Protein AF-A0A7W5KYQ8-F1 (afdb_monomer)

Nearest PDB structures (foldseek):
  6w90-assembly1_A  TM=4.109E-01  e=1.856E+00  synthetic construct
  4exr-assembly1_A-2  TM=2.528E-01  e=2.443E-01  Clostridioides difficile 630
  2v42-assembly1_B  TM=2.457E-01  e=4.464E-01  Escherichia coli BL21(DE3)
  5tph-assembly1_A  TM=3.676E-01  e=5.864E+00  synthetic construct
  2p4b-assembly2_C-2  TM=2.096E-01  e=1.856E+00  Escherichia coli K-12

Foldseek 3Di:
DAFDWCLVVLVVVLVVVVCCVVPVVQFAWKWKWKWKAAAQKTWIWIWIDYPRDIDIFIWIQHPVGIGGDDNVVSNVVVSVQSPAPIKWWFLVPPDDDDDNVWMKMFIWMWTGGVPRPDIKTWTTIITGANDRVRSVVVCVPDPCNVRTHPDPPHDDPHGGRID

Mean predicted aligned error: 3.87 Å

Radius of gyration: 15.88 Å; Cα contacts (8 Å, |Δi|>4): 329; chains: 1; bounding box: 37×38×43 Å

Structure (mmCIF, N/CA/C/O backbone):
data_AF-A0A7W5KYQ8-F1
#
_entry.id   AF-A0A7W5KYQ8-F1
#
loop_
_atom_site.group_PDB
_atom_site.id
_atom_site.type_symbol
_atom_site.label_atom_id
_atom_site.label_alt_id
_atom_site.label_comp_id
_atom_site.label_asym_id
_atom_site.label_entity_id
_atom_site.label_seq_id
_atom_site.pdbx_PDB_ins_code
_atom_site.Cartn_x
_atom_site.Cartn_y
_atom_site.Cartn_z
_atom_site.occupancy
_atom_site.B_iso_or_equiv
_atom_site.auth_seq_id
_atom_site.auth_comp_id
_atom_site.auth_asym_id
_atom_site.auth_atom_id
_atom_site.pdbx_PDB_model_num
ATOM 1 N N . MET A 1 1 ? 11.463 -16.890 -15.483 1.00 73.62 1 MET A N 1
ATOM 2 C CA . MET A 1 1 ? 10.989 -16.407 -14.170 1.00 73.62 1 MET A CA 1
ATOM 3 C C . MET A 1 1 ? 9.923 -15.366 -14.447 1.00 73.62 1 MET A C 1
ATOM 5 O O . MET A 1 1 ? 10.178 -14.508 -15.280 1.00 73.62 1 MET A O 1
ATOM 9 N N . THR A 1 2 ? 8.750 -15.479 -13.828 1.00 85.69 2 THR A N 1
ATOM 10 C CA . THR A 1 2 ? 7.596 -14.605 -14.098 1.00 85.69 2 THR A CA 1
ATOM 11 C C . THR A 1 2 ? 7.105 -14.042 -12.772 1.00 85.69 2 THR A C 1
ATOM 13 O O . THR A 1 2 ? 6.944 -14.804 -11.819 1.00 85.69 2 THR A O 1
ATOM 16 N N . ALA A 1 3 ? 6.909 -12.726 -12.691 1.00 89.94 3 ALA A N 1
ATOM 17 C CA . ALA A 1 3 ? 6.378 -12.090 -11.489 1.00 89.94 3 ALA A CA 1
ATOM 18 C C . ALA A 1 3 ? 4.915 -12.494 -11.287 1.00 89.94 3 ALA A C 1
ATOM 20 O O . ALA A 1 3 ? 4.154 -12.599 -12.250 1.00 89.94 3 ALA A O 1
ATOM 21 N N . SER A 1 4 ? 4.517 -12.692 -10.034 1.00 93.00 4 SER A N 1
ATOM 22 C CA . SER A 1 4 ? 3.103 -12.792 -9.685 1.00 93.00 4 SER A CA 1
ATOM 23 C C . SER A 1 4 ? 2.458 -11.409 -9.726 1.00 93.00 4 SER A C 1
ATOM 25 O O . SER A 1 4 ? 2.980 -10.467 -9.130 1.00 93.00 4 SER A O 1
ATOM 27 N N . LEU A 1 5 ? 1.314 -11.305 -10.404 1.00 94.94 5 LEU A N 1
ATOM 28 C CA . LEU A 1 5 ? 0.480 -10.105 -10.388 1.00 94.94 5 LEU A CA 1
ATOM 29 C C . LEU A 1 5 ? -0.396 -10.084 -9.129 1.00 94.94 5 LEU A C 1
ATOM 31 O O . LEU A 1 5 ? -0.789 -11.135 -8.614 1.00 94.94 5 LEU A O 1
ATOM 35 N N . TYR A 1 6 ? -0.679 -8.879 -8.643 1.00 96.12 6 TYR A N 1
ATOM 36 C CA . TYR A 1 6 ? -1.382 -8.601 -7.388 1.00 96.12 6 TYR A CA 1
ATOM 37 C C . TYR A 1 6 ? -2.662 -7.769 -7.575 1.00 96.12 6 TYR A C 1
ATOM 39 O O . TYR A 1 6 ? -3.151 -7.208 -6.599 1.00 96.12 6 TYR A O 1
ATOM 47 N N . ALA A 1 7 ? -3.212 -7.670 -8.792 1.00 94.25 7 ALA A N 1
ATOM 48 C CA . ALA A 1 7 ? -4.392 -6.842 -9.072 1.00 94.25 7 ALA A CA 1
ATOM 49 C C . ALA A 1 7 ? -5.586 -7.138 -8.147 1.00 94.25 7 ALA A C 1
ATOM 51 O O . ALA A 1 7 ? -6.148 -6.219 -7.558 1.00 94.25 7 ALA A O 1
ATOM 52 N N . ASP A 1 8 ? -5.926 -8.415 -7.958 1.00 94.50 8 ASP A N 1
ATOM 53 C CA . ASP A 1 8 ? -6.970 -8.883 -7.037 1.00 94.50 8 ASP A CA 1
ATOM 54 C C . ASP A 1 8 ? -6.692 -8.450 -5.589 1.00 94.50 8 ASP A C 1
ATOM 56 O O . ASP A 1 8 ? -7.530 -7.832 -4.936 1.00 94.50 8 ASP A O 1
ATOM 60 N N . TYR A 1 9 ? -5.475 -8.701 -5.108 1.00 96.44 9 TYR A N 1
ATOM 61 C CA . TYR A 1 9 ? -5.074 -8.378 -3.741 1.00 96.44 9 TYR A CA 1
ATOM 62 C C . TYR A 1 9 ? -5.089 -6.870 -3.476 1.00 96.44 9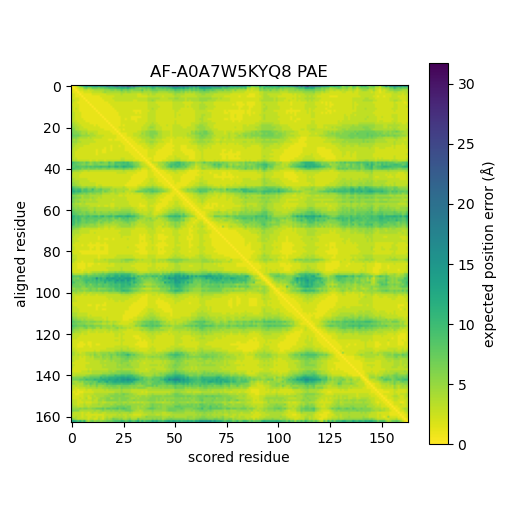 TYR A C 1
ATOM 64 O O . TYR A 1 9 ? -5.518 -6.414 -2.416 1.00 96.44 9 TYR A O 1
ATOM 72 N N . VAL A 1 10 ? -4.584 -6.083 -4.429 1.00 96.50 10 VAL A N 1
ATOM 73 C CA . VAL A 1 10 ? -4.525 -4.625 -4.326 1.00 96.50 10 VAL A CA 1
ATOM 74 C C . VAL A 1 10 ? -5.920 -4.019 -4.423 1.00 96.50 10 VAL A C 1
ATOM 76 O O . VAL A 1 10 ? -6.201 -3.061 -3.702 1.00 96.50 10 VAL A O 1
ATOM 79 N N . GLN A 1 11 ? -6.816 -4.596 -5.225 1.00 96.25 11 GLN A N 1
ATOM 80 C CA . GLN A 1 11 ? -8.218 -4.194 -5.273 1.00 96.25 11 GLN A CA 1
ATOM 81 C C . GLN A 1 11 ? -8.912 -4.404 -3.917 1.00 96.25 11 GLN A C 1
ATOM 83 O O . GLN A 1 11 ? -9.567 -3.483 -3.422 1.00 96.25 11 GLN A O 1
ATOM 88 N N . ASP A 1 12 ? -8.717 -5.559 -3.276 1.00 96.00 12 ASP A N 1
ATOM 89 C CA . ASP A 1 12 ? -9.270 -5.841 -1.943 1.00 96.00 12 ASP A CA 1
ATOM 90 C C . ASP A 1 12 ? -8.661 -4.933 -0.862 1.00 96.00 12 ASP A C 1
ATOM 92 O O . ASP A 1 12 ? -9.370 -4.389 -0.004 1.00 96.00 12 ASP A O 1
ATOM 96 N N . LEU A 1 13 ? -7.343 -4.708 -0.919 1.00 96.81 13 LEU A N 1
ATOM 97 C CA . LEU A 1 13 ? -6.655 -3.762 -0.042 1.00 96.81 13 LEU A CA 1
ATOM 98 C C . LEU A 1 13 ? -7.231 -2.355 -0.211 1.00 96.81 13 LEU A C 1
ATOM 100 O O . LEU A 1 13 ? -7.578 -1.721 0.783 1.00 96.81 13 LEU A O 1
ATOM 104 N N . LYS A 1 14 ? -7.387 -1.877 -1.449 1.00 97.31 14 LYS A N 1
ATOM 105 C CA . LYS A 1 14 ? -7.970 -0.567 -1.745 1.00 97.31 14 LYS A CA 1
ATOM 106 C C . LYS A 1 14 ? -9.381 -0.443 -1.180 1.00 97.31 14 LYS A C 1
ATOM 108 O O . LYS A 1 14 ? -9.648 0.535 -0.489 1.00 97.31 14 LYS A O 1
ATOM 113 N N . ALA A 1 15 ? -10.246 -1.42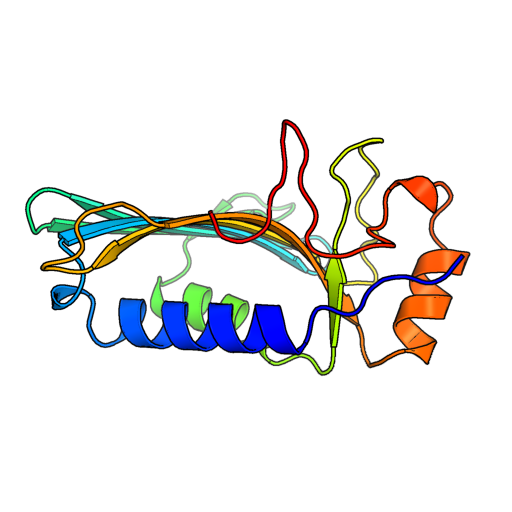9 -1.409 1.00 96.62 15 ALA A N 1
ATOM 114 C CA . ALA A 1 15 ? -11.605 -1.421 -0.872 1.00 96.62 15 ALA A CA 1
ATOM 115 C C . ALA A 1 15 ? -11.613 -1.344 0.666 1.00 96.62 15 ALA A C 1
ATOM 117 O O . ALA A 1 15 ? -12.411 -0.613 1.253 1.00 96.62 15 ALA A O 1
ATOM 118 N N . THR A 1 16 ? -10.683 -2.046 1.321 1.00 95.69 16 THR A N 1
ATOM 119 C CA . THR A 1 16 ? -10.519 -1.996 2.781 1.00 95.69 16 THR A CA 1
ATOM 120 C C . THR A 1 16 ? -10.044 -0.618 3.253 1.00 95.69 16 THR A C 1
ATOM 122 O O . THR A 1 16 ? -10.538 -0.105 4.257 1.00 95.69 16 THR A O 1
ATOM 125 N N . LEU A 1 17 ? -9.108 0.011 2.535 1.00 96.44 17 LEU A N 1
ATOM 126 C CA . LEU A 1 17 ? -8.635 1.359 2.859 1.00 96.44 17 LEU A CA 1
ATOM 127 C C . LEU A 1 17 ? -9.711 2.430 2.616 1.00 96.44 17 LEU A C 1
ATOM 129 O O . LEU A 1 17 ? -9.830 3.342 3.434 1.00 96.44 17 LEU A O 1
ATOM 133 N N . ASP A 1 18 ? -10.517 2.294 1.558 1.00 96.44 18 ASP A N 1
ATOM 134 C CA . ASP A 1 18 ? -11.660 3.174 1.283 1.00 96.44 18 ASP A CA 1
ATOM 135 C C . ASP A 1 18 ? -12.696 3.076 2.419 1.00 96.44 18 ASP A C 1
ATOM 137 O O . ASP A 1 18 ? -13.104 4.100 2.968 1.00 96.44 18 ASP A O 1
ATOM 141 N N . ASP A 1 19 ? -13.060 1.863 2.860 1.00 95.31 19 ASP A N 1
ATOM 142 C CA . ASP A 1 19 ? -13.979 1.674 3.995 1.00 95.31 19 ASP A CA 1
ATOM 143 C C . ASP A 1 19 ? -13.388 2.203 5.313 1.00 95.31 19 ASP A C 1
ATOM 145 O O . ASP A 1 19 ? -14.104 2.829 6.094 1.00 95.31 19 ASP A O 1
ATOM 149 N N . LEU A 1 20 ? -12.084 2.034 5.557 1.00 94.12 20 LEU A N 1
ATOM 150 C CA . LEU A 1 20 ? -11.412 2.606 6.729 1.00 94.12 20 LEU A CA 1
ATOM 151 C C . LEU A 1 20 ? -11.460 4.137 6.726 1.00 94.12 20 LEU A C 1
ATOM 153 O O . LEU A 1 20 ? -11.705 4.740 7.776 1.00 94.12 20 LEU A O 1
ATOM 157 N N . PHE A 1 21 ? -11.232 4.763 5.570 1.00 91.81 21 PHE A N 1
ATOM 158 C CA . PHE A 1 21 ? -11.237 6.216 5.424 1.00 91.81 21 PHE A CA 1
ATOM 159 C C . PHE A 1 21 ? -12.649 6.800 5.568 1.00 91.81 21 PHE A C 1
ATOM 161 O O . PHE A 1 21 ? -12.841 7.774 6.295 1.00 91.81 21 PHE A O 1
ATOM 168 N N . GLU A 1 22 ? -13.651 6.188 4.934 1.00 93.06 22 GLU A N 1
ATOM 169 C CA . GLU A 1 22 ? -15.042 6.652 4.988 1.00 93.06 22 GLU A CA 1
ATOM 170 C C . GLU A 1 22 ? -15.739 6.317 6.314 1.00 93.06 22 GLU A C 1
ATOM 172 O O . GLU A 1 22 ? -16.569 7.087 6.799 1.00 93.06 22 GLU A O 1
ATOM 177 N N . ARG A 1 23 ? -15.446 5.146 6.890 1.00 93.75 23 ARG A N 1
ATOM 178 C CA . ARG A 1 23 ? -16.219 4.517 7.977 1.00 93.75 23 ARG A CA 1
ATOM 179 C C . ARG A 1 23 ? -15.302 3.955 9.053 1.00 93.75 23 ARG A C 1
ATOM 181 O O . ARG A 1 23 ? -15.449 2.822 9.519 1.00 93.75 23 ARG A O 1
ATOM 188 N N . SER A 1 24 ? -14.358 4.780 9.498 1.00 92.62 24 SER A N 1
ATOM 189 C CA . SER A 1 24 ? -13.392 4.428 10.549 1.00 92.62 24 SER A CA 1
ATOM 190 C C . SER A 1 24 ? -14.038 3.906 11.844 1.00 92.62 24 SER A C 1
ATOM 192 O O . SER A 1 24 ? -13.398 3.198 12.623 1.00 92.62 24 SER A O 1
ATOM 194 N N . ASP A 1 25 ? -15.310 4.225 12.098 1.00 92.12 25 ASP A N 1
ATOM 195 C CA . ASP A 1 25 ? -16.089 3.746 13.235 1.00 92.12 25 ASP A CA 1
ATOM 196 C C . ASP A 1 25 ? -16.461 2.259 13.147 1.00 92.12 25 ASP A C 1
ATOM 198 O O . ASP A 1 25 ? -16.767 1.669 14.182 1.00 92.12 25 ASP A O 1
ATOM 202 N N . ARG A 1 26 ? -16.377 1.617 11.978 1.00 94.12 26 ARG A N 1
ATOM 203 C CA . ARG A 1 26 ? -16.524 0.156 11.836 1.00 94.12 26 ARG A CA 1
ATOM 204 C C . ARG A 1 26 ? -15.347 -0.615 12.418 1.00 94.12 26 ARG A C 1
ATOM 206 O O . ARG A 1 26 ? -15.470 -1.803 12.713 1.00 94.12 26 ARG A O 1
ATOM 213 N N . TYR A 1 27 ? -14.230 0.064 12.652 1.00 95.69 27 TYR A N 1
ATOM 214 C CA . TYR A 1 27 ? -13.010 -0.530 13.167 1.00 95.69 27 TYR A CA 1
ATOM 215 C C . TYR A 1 27 ? -12.865 -0.263 14.664 1.00 95.69 27 TYR A C 1
ATOM 217 O O . TYR A 1 27 ? -13.024 0.856 15.163 1.00 95.69 27 TYR A O 1
ATOM 225 N N . GLN A 1 28 ? -12.551 -1.322 15.408 1.00 95.31 28 GLN A N 1
ATOM 226 C CA . GLN A 1 28 ? -12.200 -1.222 16.819 1.00 95.31 28 GLN A CA 1
ATOM 227 C C . GLN A 1 28 ? -10.808 -0.599 16.976 1.00 95.31 28 GLN A C 1
ATOM 229 O O . GLN A 1 28 ? -10.627 0.313 17.784 1.00 95.31 28 GLN A O 1
ATOM 234 N N . THR A 1 29 ? -9.844 -1.083 16.192 1.00 96.94 29 THR A N 1
ATOM 235 C CA . THR A 1 29 ? -8.465 -0.584 16.135 1.00 96.94 29 THR A CA 1
ATOM 236 C C . THR A 1 29 ? -7.920 -0.717 14.723 1.00 96.94 29 THR A C 1
ATOM 238 O O . THR A 1 29 ? -8.258 -1.683 14.037 1.00 96.94 29 THR A O 1
ATOM 241 N N . PHE A 1 30 ? -7.029 0.183 14.328 1.00 97.50 30 PHE A N 1
ATOM 242 C CA . PHE A 1 30 ? -6.186 -0.003 13.151 1.00 97.50 30 PHE A CA 1
ATOM 243 C C . PHE A 1 30 ? -4.866 0.753 13.283 1.00 97.50 30 PHE A C 1
ATOM 245 O O . PHE A 1 30 ? -4.785 1.733 14.023 1.00 97.50 30 PHE A O 1
ATOM 252 N N . ASP A 1 31 ? -3.857 0.295 12.556 1.00 97.88 31 ASP A N 1
ATOM 253 C CA . ASP A 1 31 ? -2.568 0.950 12.368 1.00 97.88 31 ASP A CA 1
ATOM 254 C C . ASP A 1 31 ? -2.160 0.753 10.905 1.00 97.88 31 ASP A C 1
ATOM 256 O O . ASP A 1 31 ? -1.862 -0.364 10.477 1.00 97.88 31 ASP A O 1
ATOM 260 N N . LEU A 1 32 ? -2.245 1.826 10.123 1.00 98.19 32 LEU A N 1
ATOM 261 C CA . LEU A 1 32 ? -1.878 1.860 8.715 1.00 98.19 32 LEU A CA 1
ATOM 262 C C . LEU A 1 32 ? -0.674 2.778 8.548 1.00 98.19 32 LEU A C 1
ATOM 264 O O . LEU A 1 32 ? -0.730 3.954 8.907 1.00 98.19 32 LEU A O 1
ATOM 268 N N . HIS A 1 33 ? 0.376 2.251 7.931 1.00 98.31 33 HIS A N 1
ATOM 269 C CA . HIS A 1 33 ? 1.562 2.988 7.520 1.00 98.31 33 HIS A CA 1
ATOM 270 C C . HIS A 1 33 ? 1.818 2.725 6.042 1.00 98.31 33 HIS A C 1
ATOM 272 O O . HIS A 1 33 ? 1.988 1.576 5.628 1.00 98.31 33 HIS A O 1
ATOM 278 N N . VAL A 1 34 ? 1.872 3.795 5.257 1.00 98.06 34 VAL A N 1
ATOM 279 C CA . VAL A 1 34 ? 2.173 3.761 3.829 1.00 98.06 34 VAL A CA 1
ATOM 280 C C . VAL A 1 34 ? 3.352 4.679 3.543 1.00 98.06 34 VAL A C 1
ATOM 282 O O . VAL A 1 34 ? 3.320 5.867 3.867 1.00 98.06 34 VAL A O 1
ATOM 285 N N . GLU A 1 35 ? 4.372 4.131 2.893 1.00 97.25 35 GLU A N 1
ATOM 286 C CA . GLU A 1 35 ? 5.460 4.895 2.287 1.00 97.25 35 GLU A CA 1
ATOM 287 C C . GLU A 1 35 ? 5.387 4.712 0.776 1.00 97.25 35 GLU A C 1
ATOM 289 O O . GLU A 1 35 ? 5.612 3.615 0.274 1.00 97.25 35 GLU A O 1
ATOM 294 N N . LEU A 1 36 ? 5.040 5.779 0.060 1.00 97.12 36 LEU A N 1
ATOM 295 C CA . LEU A 1 36 ? 4.875 5.785 -1.388 1.00 97.12 36 LEU A CA 1
ATOM 296 C C . LEU A 1 36 ? 5.996 6.612 -2.022 1.00 97.12 36 LEU A C 1
ATOM 298 O O . LEU A 1 36 ? 6.024 7.840 -1.902 1.00 97.12 36 LEU A O 1
ATOM 302 N N . ALA A 1 37 ? 6.918 5.932 -2.694 1.00 94.56 37 ALA A N 1
ATOM 303 C CA . ALA A 1 37 ? 7.979 6.536 -3.482 1.00 94.56 37 ALA A CA 1
ATOM 304 C C . ALA A 1 37 ? 7.481 6.805 -4.908 1.00 94.56 37 ALA A C 1
ATOM 306 O O . ALA A 1 37 ? 6.998 5.898 -5.588 1.00 94.56 37 ALA A O 1
ATOM 307 N N . MET A 1 38 ? 7.597 8.056 -5.355 1.00 83.50 38 MET A N 1
ATOM 308 C CA . MET A 1 38 ? 7.300 8.485 -6.724 1.00 83.50 38 MET A CA 1
ATOM 309 C C . MET A 1 38 ? 8.401 9.446 -7.181 1.00 83.50 38 MET A C 1
ATOM 311 O O . MET A 1 38 ? 8.431 10.609 -6.766 1.00 83.50 38 MET A O 1
ATOM 315 N N . GLY A 1 39 ? 9.328 8.956 -8.008 1.00 83.00 39 GLY A N 1
ATOM 316 C CA . GLY A 1 39 ? 10.540 9.694 -8.365 1.00 83.00 39 GLY A CA 1
ATOM 317 C C . GLY A 1 39 ? 11.399 10.003 -7.132 1.00 83.00 39 GLY A C 1
ATOM 318 O O . GLY A 1 39 ? 11.675 9.123 -6.322 1.00 83.00 39 GLY A O 1
ATOM 319 N N . GLU A 1 40 ? 11.800 11.265 -6.964 1.00 81.50 40 GLU A N 1
ATOM 320 C CA . GLU A 1 40 ? 12.646 11.710 -5.841 1.00 81.50 40 GLU A CA 1
ATOM 321 C C . GLU A 1 40 ? 11.870 12.024 -4.548 1.00 81.50 40 GLU A C 1
ATOM 323 O O . GLU A 1 40 ? 12.467 12.385 -3.531 1.00 81.50 40 GLU A O 1
ATOM 328 N N . ALA A 1 41 ? 10.536 11.936 -4.574 1.00 87.06 41 ALA A N 1
ATOM 329 C CA . ALA A 1 41 ? 9.694 12.240 -3.424 1.00 87.06 41 ALA A CA 1
ATOM 330 C C . ALA A 1 41 ? 9.189 10.960 -2.747 1.00 87.06 41 ALA A C 1
ATOM 332 O O . ALA A 1 41 ? 8.688 10.045 -3.403 1.00 87.06 41 ALA A O 1
ATOM 333 N N . LEU A 1 42 ? 9.245 10.944 -1.413 1.00 94.50 42 LEU A N 1
ATOM 334 C CA . LEU A 1 42 ? 8.654 9.896 -0.583 1.00 94.50 42 LEU A CA 1
ATOM 335 C C . LEU A 1 42 ? 7.470 10.472 0.189 1.00 94.50 42 LEU A C 1
ATOM 337 O O . LEU A 1 42 ? 7.650 11.2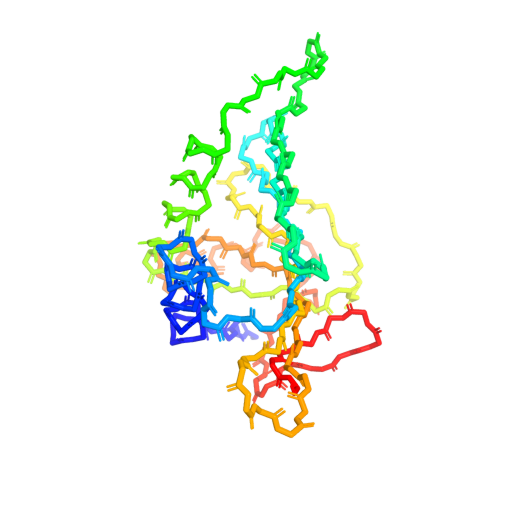64 1.113 1.00 94.50 42 LEU A O 1
ATOM 341 N N . LEU A 1 43 ? 6.257 10.076 -0.174 1.00 96.56 43 LEU A N 1
ATOM 342 C CA . LEU A 1 43 ? 5.065 10.360 0.611 1.00 96.56 43 LEU A CA 1
ATOM 343 C C . LEU A 1 43 ? 4.988 9.376 1.780 1.00 96.56 43 LEU A C 1
ATOM 345 O O . LEU A 1 43 ? 5.044 8.169 1.575 1.00 96.56 43 LEU A O 1
ATOM 349 N N . VAL A 1 44 ? 4.791 9.892 2.987 1.00 97.31 44 VAL A N 1
ATOM 350 C CA . VAL A 1 44 ? 4.475 9.102 4.175 1.00 97.31 44 VAL A CA 1
ATOM 351 C C . VAL A 1 44 ? 3.053 9.433 4.606 1.00 97.31 44 VAL A C 1
ATOM 353 O O . VAL A 1 44 ? 2.712 10.602 4.808 1.00 97.31 44 VAL A O 1
ATOM 356 N N . TYR A 1 45 ? 2.231 8.399 4.745 1.00 97.62 45 TYR A N 1
ATOM 357 C CA . TYR A 1 45 ? 0.870 8.475 5.256 1.00 97.62 45 TYR A CA 1
ATOM 358 C C . TYR A 1 45 ? 0.704 7.453 6.374 1.00 97.62 45 TYR A C 1
ATOM 360 O O . TYR A 1 45 ? 0.862 6.254 6.155 1.00 97.62 45 TYR A O 1
ATOM 368 N N . GLN A 1 46 ? 0.387 7.933 7.570 1.00 97.62 46 GLN A N 1
ATOM 369 C CA . GLN A 1 46 ? 0.145 7.087 8.725 1.00 97.62 46 GLN A CA 1
ATOM 370 C C . GLN A 1 46 ? -1.194 7.456 9.349 1.00 97.62 46 GLN A C 1
ATOM 372 O O . GLN A 1 46 ? -1.449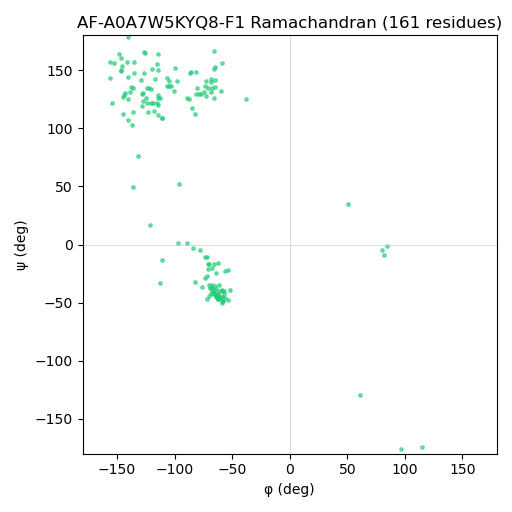 8.627 9.626 1.00 97.62 46 GLN A O 1
ATOM 377 N N . THR A 1 47 ? -2.045 6.468 9.596 1.00 97.50 47 THR A N 1
ATOM 378 C CA . THR A 1 47 ? -3.291 6.658 10.338 1.00 97.50 47 THR A CA 1
ATOM 379 C C . THR A 1 47 ? -3.478 5.529 11.334 1.00 97.50 47 THR A C 1
ATOM 381 O O . THR A 1 47 ? -3.263 4.355 11.029 1.00 97.50 47 THR A O 1
ATOM 384 N N . LYS A 1 48 ? -3.847 5.888 12.559 1.00 97.38 48 LYS A N 1
ATOM 385 C CA . LYS A 1 48 ? -3.945 4.953 13.671 1.00 97.38 48 LYS A CA 1
ATOM 386 C C . LYS A 1 48 ? -5.181 5.240 14.490 1.00 97.38 48 LYS A C 1
ATOM 388 O O . LYS A 1 48 ? -5.394 6.365 14.934 1.00 97.38 48 LYS A O 1
ATOM 393 N N . ARG A 1 49 ? -5.952 4.195 14.777 1.00 96.44 49 ARG A N 1
ATOM 394 C CA . ARG A 1 49 ? -7.084 4.252 15.695 1.00 96.44 49 ARG A CA 1
ATOM 395 C C . ARG A 1 49 ? -6.845 3.378 16.908 1.00 96.44 49 ARG A C 1
ATOM 397 O O . ARG A 1 49 ? -6.705 2.159 16.799 1.00 96.44 49 ARG A O 1
ATOM 404 N N . GLN A 1 50 ? -6.894 3.999 18.080 1.00 93.44 50 GLN A N 1
ATOM 405 C CA . GLN A 1 50 ? -6.897 3.308 19.364 1.00 93.44 50 GLN A CA 1
ATOM 406 C C . GLN A 1 50 ? -7.849 4.000 20.336 1.00 93.44 50 GLN A C 1
ATOM 408 O O . GLN A 1 50 ? -7.964 5.223 20.342 1.00 93.44 50 GLN A O 1
ATOM 413 N N . ARG A 1 51 ? -8.532 3.219 21.181 1.00 89.50 51 ARG A N 1
ATOM 414 C CA . ARG A 1 51 ? -9.430 3.746 22.231 1.00 89.50 51 ARG A CA 1
ATOM 415 C C . ARG A 1 51 ? -10.455 4.774 21.709 1.00 89.50 51 ARG A C 1
ATOM 417 O O . ARG A 1 51 ? -10.795 5.723 22.402 1.00 89.50 51 ARG A O 1
ATOM 424 N N . GLY A 1 52 ? -10.936 4.586 20.478 1.00 87.69 52 GLY A N 1
ATOM 425 C CA . GLY A 1 52 ? -11.933 5.458 19.844 1.00 87.69 52 GLY A CA 1
ATOM 426 C C . GLY A 1 52 ? -11.396 6.763 19.246 1.00 87.69 52 GLY A C 1
ATOM 427 O O . GLY A 1 52 ? -12.160 7.457 18.585 1.00 87.69 52 GLY A O 1
ATOM 428 N N . GLN A 1 53 ? -10.110 7.077 19.414 1.00 91.94 53 GLN A N 1
ATOM 429 C CA . GLN A 1 53 ? -9.461 8.229 18.787 1.00 91.94 53 GLN A CA 1
ATOM 430 C C . GLN A 1 53 ? -8.711 7.790 17.533 1.00 91.94 53 GLN A C 1
ATOM 432 O O . GLN A 1 53 ? -8.096 6.723 17.534 1.00 91.94 53 GLN A O 1
ATOM 437 N N . THR A 1 54 ? -8.773 8.611 16.485 1.00 94.94 54 THR A N 1
ATOM 438 C CA . THR A 1 54 ? -8.026 8.408 15.238 1.00 94.94 54 THR A CA 1
ATOM 439 C C . THR A 1 54 ? -7.018 9.537 15.093 1.00 94.94 54 THR A C 1
ATOM 441 O O . THR A 1 54 ? -7.408 10.701 15.048 1.00 94.94 54 THR A O 1
ATOM 444 N N . ASP A 1 55 ? -5.742 9.183 15.040 1.00 95.25 55 ASP A N 1
ATOM 445 C CA . ASP A 1 55 ? -4.632 10.089 14.769 1.00 95.25 55 ASP A CA 1
ATOM 446 C C . ASP A 1 55 ? -4.148 9.863 13.335 1.00 95.25 55 ASP A C 1
ATOM 448 O O . ASP A 1 55 ? -4.166 8.733 12.841 1.00 95.25 55 ASP A O 1
ATOM 452 N N . THR A 1 56 ? -3.802 10.927 12.615 1.00 96.25 56 THR A N 1
ATOM 453 C CA . THR A 1 56 ? -3.347 10.816 11.225 1.00 96.25 56 THR A CA 1
ATOM 454 C C . THR A 1 56 ? -2.259 11.829 10.929 1.00 96.25 56 THR A C 1
ATOM 456 O O . THR A 1 56 ? -2.429 13.028 11.146 1.00 96.25 56 THR A O 1
ATOM 459 N N . ILE A 1 57 ? -1.158 11.339 10.369 1.00 95.81 57 ILE A N 1
ATOM 460 C CA . ILE A 1 57 ? 0.022 12.115 10.013 1.00 95.81 57 ILE A CA 1
ATOM 461 C C . ILE A 1 57 ? 0.311 11.896 8.530 1.00 95.81 57 ILE A C 1
ATOM 463 O O . ILE A 1 57 ? 0.291 10.773 8.026 1.00 95.81 57 ILE A O 1
ATOM 467 N N . ALA A 1 58 ? 0.593 12.988 7.825 1.00 97.06 58 ALA A N 1
ATOM 468 C CA . ALA A 1 58 ? 0.935 12.959 6.414 1.00 97.06 58 ALA A CA 1
ATOM 469 C C . ALA A 1 58 ? 2.005 14.005 6.089 1.00 97.06 58 ALA A C 1
ATOM 471 O O . ALA A 1 58 ? 1.887 15.180 6.446 1.00 97.06 58 ALA A O 1
ATOM 472 N N . TYR A 1 59 ? 3.053 13.584 5.390 1.00 96.06 59 TYR A N 1
ATOM 473 C CA . TYR A 1 59 ? 4.106 14.473 4.906 1.00 96.06 59 TYR A CA 1
ATOM 474 C C . TYR A 1 59 ? 4.810 13.862 3.694 1.00 96.06 59 TYR A C 1
ATOM 476 O O . TYR A 1 59 ? 4.799 12.650 3.501 1.00 96.06 59 TYR A O 1
ATOM 484 N N . ALA A 1 60 ? 5.444 14.693 2.874 1.00 94.81 60 ALA A N 1
ATOM 485 C CA . ALA A 1 60 ? 6.386 14.243 1.858 1.00 94.81 60 ALA A CA 1
ATOM 486 C C . ALA A 1 60 ? 7.811 14.570 2.286 1.00 94.81 60 ALA A C 1
ATOM 488 O O . ALA A 1 60 ? 8.095 15.684 2.726 1.00 94.81 60 ALA A O 1
ATOM 489 N N . ARG A 1 61 ? 8.723 13.620 2.107 1.00 93.31 61 ARG A N 1
ATOM 490 C CA . ARG A 1 61 ? 10.160 13.875 2.111 1.00 93.31 61 ARG A CA 1
ATOM 491 C C . ARG A 1 61 ? 10.578 14.218 0.691 1.00 93.31 61 ARG A C 1
ATOM 493 O O . ARG A 1 61 ? 10.287 13.471 -0.241 1.00 93.31 61 ARG A O 1
ATOM 500 N N . THR A 1 62 ? 11.238 15.354 0.539 1.00 89.69 62 THR A N 1
ATOM 501 C CA . THR A 1 62 ? 11.802 15.820 -0.731 1.00 89.69 62 THR A CA 1
ATOM 502 C C . THR A 1 62 ? 13.280 16.149 -0.529 1.00 89.69 62 THR A C 1
ATOM 504 O O . THR A 1 62 ? 13.695 16.346 0.619 1.00 89.69 62 THR A O 1
ATOM 507 N N . PRO A 1 63 ? 14.075 16.315 -1.600 1.00 86.56 63 PRO A N 1
ATOM 508 C CA . PRO A 1 63 ? 15.460 16.775 -1.473 1.00 86.56 63 PRO A CA 1
ATOM 509 C C . PRO A 1 63 ? 15.608 18.119 -0.737 1.00 86.56 63 PRO A C 1
ATOM 511 O O . PRO A 1 63 ? 16.658 18.407 -0.174 1.00 86.56 63 PRO A O 1
ATOM 514 N N . LYS A 1 64 ? 14.550 18.943 -0.708 1.00 88.12 64 LYS A N 1
ATOM 515 C CA . LYS A 1 64 ? 14.515 20.249 -0.028 1.00 88.12 64 LYS A CA 1
ATOM 516 C C . LYS A 1 64 ? 14.068 20.168 1.439 1.00 88.12 64 LYS A C 1
ATOM 518 O O . LYS A 1 64 ? 13.96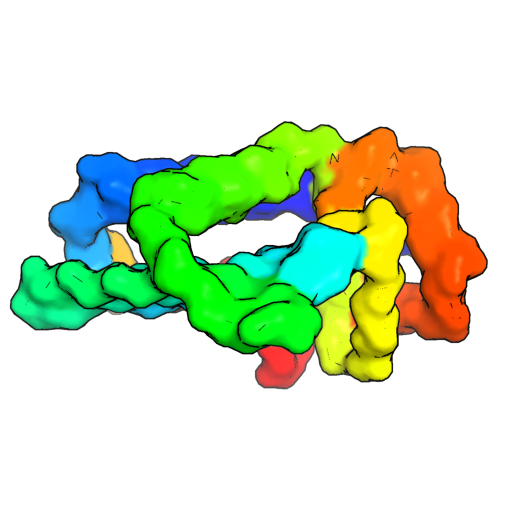5 21.199 2.096 1.00 88.12 64 LYS A O 1
ATOM 523 N N . GLY A 1 65 ? 13.789 18.966 1.946 1.00 90.31 65 GLY A N 1
ATOM 524 C CA . GLY A 1 65 ? 13.298 18.716 3.300 1.00 90.31 65 GLY A CA 1
ATOM 525 C C . GLY A 1 65 ? 11.879 18.145 3.341 1.00 90.31 65 GLY A C 1
ATOM 526 O O . GLY A 1 65 ? 11.278 17.808 2.313 1.00 90.31 65 GLY A O 1
ATOM 527 N N . ASN A 1 66 ? 11.353 18.018 4.560 1.00 93.00 66 ASN A N 1
ATOM 528 C CA . ASN A 1 66 ? 10.014 17.491 4.806 1.00 93.00 66 ASN A CA 1
ATOM 529 C C . ASN A 1 66 ? 8.964 18.587 4.596 1.00 93.00 66 ASN A C 1
ATOM 531 O O . ASN A 1 66 ? 9.058 19.663 5.182 1.00 93.00 66 ASN A O 1
ATOM 535 N N . ALA A 1 67 ? 7.941 18.287 3.803 1.00 91.94 67 ALA A N 1
ATOM 536 C CA . ALA A 1 67 ? 6.793 19.148 3.570 1.00 91.94 67 ALA A CA 1
ATOM 537 C C . ALA A 1 67 ? 5.533 18.489 4.135 1.00 91.94 67 ALA A C 1
ATOM 539 O O . ALA A 1 67 ? 5.239 17.332 3.829 1.00 91.94 67 ALA A O 1
ATOM 540 N N . GLN A 1 68 ? 4.776 19.218 4.951 1.00 93.25 68 GLN A N 1
ATOM 541 C CA . GLN A 1 68 ? 3.500 18.729 5.460 1.00 93.25 68 GLN A CA 1
ATOM 542 C C . GLN A 1 68 ? 2.480 18.626 4.320 1.00 93.25 68 GLN A C 1
ATOM 544 O O . GLN A 1 68 ? 2.411 19.497 3.453 1.00 93.25 68 GLN A O 1
ATOM 549 N N . ILE A 1 69 ? 1.685 17.558 4.324 1.00 94.56 69 ILE A N 1
ATOM 550 C CA . ILE A 1 69 ? 0.616 17.331 3.347 1.00 94.56 69 ILE A CA 1
ATOM 551 C C . ILE A 1 69 ? -0.678 17.077 4.115 1.00 94.56 69 ILE A C 1
ATOM 553 O O . ILE A 1 69 ? -0.659 16.530 5.215 1.00 94.56 69 ILE A O 1
ATOM 557 N N . SER A 1 70 ? -1.817 17.481 3.551 1.00 95.62 70 SER A N 1
ATOM 558 C CA . SER A 1 70 ? -3.102 17.141 4.159 1.00 95.62 70 SER A CA 1
ATOM 559 C C . SER A 1 70 ? -3.326 15.615 4.124 1.00 95.62 70 SER A C 1
ATOM 561 O O . SER A 1 70 ? -3.019 14.976 3.112 1.00 95.62 70 SER A O 1
ATOM 563 N N . PRO A 1 71 ? -3.902 15.006 5.175 1.00 94.81 71 PRO A N 1
ATOM 564 C CA . PRO A 1 71 ? -4.259 13.589 5.161 1.00 94.81 71 PRO A CA 1
ATOM 565 C C . PRO A 1 71 ? -5.106 13.165 3.955 1.00 94.81 71 PRO A C 1
ATOM 567 O O . PRO A 1 71 ? -4.857 12.113 3.376 1.00 94.81 71 PRO A O 1
ATOM 570 N N . ALA A 1 72 ? -6.054 14.007 3.531 1.00 94.75 72 ALA A N 1
ATOM 571 C CA . ALA A 1 72 ? -6.899 13.741 2.369 1.00 94.75 72 ALA A CA 1
ATOM 572 C C . ALA A 1 72 ? -6.084 13.672 1.067 1.00 94.75 72 ALA A C 1
ATOM 574 O O . ALA A 1 72 ? -6.257 12.752 0.273 1.00 94.75 72 ALA A O 1
ATOM 575 N N . THR A 1 73 ? -5.144 14.601 0.864 1.00 95.31 73 THR A N 1
ATOM 576 C CA . THR A 1 73 ? -4.255 14.590 -0.308 1.00 95.31 73 THR A CA 1
ATOM 577 C C . THR A 1 73 ? -3.316 13.386 -0.295 1.00 95.31 73 THR A C 1
ATOM 579 O O . THR A 1 73 ? -3.057 12.795 -1.342 1.00 95.31 73 THR A O 1
ATOM 582 N N . ALA A 1 74 ? -2.794 13.005 0.874 1.00 95.94 74 ALA A N 1
ATOM 583 C CA . ALA A 1 74 ? -1.954 11.819 0.996 1.00 95.94 74 ALA A CA 1
ATOM 584 C C . ALA A 1 74 ? -2.742 10.547 0.659 1.00 95.94 74 ALA A C 1
ATOM 586 O O . ALA A 1 74 ? -2.286 9.749 -0.159 1.00 95.94 74 ALA A O 1
ATOM 587 N N . TYR A 1 75 ? -3.961 10.421 1.190 1.00 95.81 75 TYR A N 1
ATOM 588 C CA . TYR A 1 75 ? -4.859 9.318 0.867 1.00 95.81 75 TYR A CA 1
ATOM 589 C C . TYR A 1 75 ? -5.184 9.246 -0.631 1.00 95.81 75 TYR A C 1
ATOM 591 O O . TYR A 1 75 ? -5.079 8.181 -1.229 1.00 95.81 75 TYR A O 1
ATOM 599 N N . GLN A 1 76 ? -5.490 10.377 -1.273 1.00 96.06 76 GLN A N 1
ATOM 600 C CA . GLN A 1 76 ? -5.732 10.430 -2.720 1.00 96.06 76 GLN A CA 1
ATOM 601 C C . GLN A 1 76 ? -4.546 9.901 -3.535 1.00 96.06 76 GLN A C 1
ATOM 603 O O . GLN A 1 76 ? -4.752 9.182 -4.508 1.00 96.06 76 GLN A O 1
ATOM 608 N N . ARG A 1 77 ? -3.306 10.212 -3.135 1.00 96.19 77 ARG A N 1
ATOM 609 C CA . ARG A 1 77 ? -2.097 9.704 -3.808 1.00 96.19 77 ARG A CA 1
ATOM 610 C C . ARG A 1 77 ? -1.913 8.200 -3.613 1.00 96.19 77 ARG A C 1
ATOM 612 O O . ARG A 1 77 ? -1.585 7.509 -4.571 1.00 96.19 77 ARG A O 1
ATOM 619 N N . VAL A 1 78 ? -2.160 7.695 -2.404 1.00 96.94 78 VAL A N 1
ATOM 620 C CA . VAL A 1 78 ? -2.153 6.249 -2.131 1.00 96.94 78 VAL A CA 1
ATOM 621 C C . VAL A 1 78 ? -3.236 5.548 -2.956 1.00 96.94 78 VAL A C 1
ATOM 623 O O . VAL A 1 78 ? -2.953 4.571 -3.636 1.00 96.94 78 VAL A O 1
ATOM 626 N N . SER A 1 79 ? -4.455 6.085 -2.975 1.00 96.75 79 SER A N 1
ATOM 627 C CA . SER A 1 79 ? -5.578 5.546 -3.748 1.00 96.75 79 SER A CA 1
ATOM 628 C C . SER A 1 79 ? -5.297 5.543 -5.256 1.00 96.75 79 SER A C 1
ATOM 630 O O . SER A 1 79 ? -5.584 4.554 -5.929 1.00 96.75 79 SER A O 1
ATOM 632 N N . ALA A 1 80 ? -4.658 6.593 -5.786 1.00 96.19 80 ALA A N 1
ATOM 633 C CA .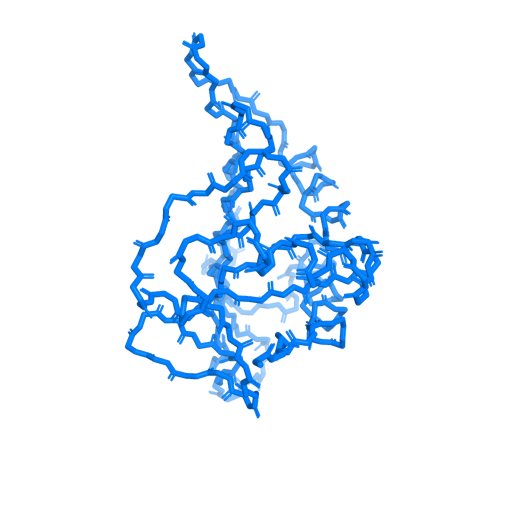 ALA A 1 80 ? -4.223 6.649 -7.182 1.00 96.19 80 ALA A CA 1
ATOM 634 C C . ALA A 1 80 ? -3.194 5.555 -7.514 1.00 96.19 80 ALA A C 1
ATOM 636 O O . ALA A 1 80 ? -3.340 4.880 -8.529 1.00 96.19 80 ALA A O 1
ATOM 637 N N . PHE A 1 81 ? -2.209 5.322 -6.638 1.00 97.06 81 PHE A N 1
ATOM 638 C CA . PHE A 1 81 ? -1.263 4.211 -6.790 1.00 97.06 81 PHE A CA 1
ATOM 639 C C . PHE A 1 81 ? -1.971 2.850 -6.813 1.00 97.06 81 PHE A C 1
ATOM 641 O O . PHE A 1 81 ? -1.683 2.021 -7.671 1.00 97.06 81 PHE A O 1
ATOM 648 N N . LEU A 1 82 ? -2.927 2.622 -5.908 1.00 96.94 82 LEU A N 1
ATOM 649 C CA . LEU A 1 82 ? -3.681 1.363 -5.835 1.00 96.94 82 LEU A CA 1
ATOM 650 C C . LEU A 1 82 ? -4.680 1.182 -6.995 1.00 96.94 82 LEU A C 1
ATOM 652 O O . LEU A 1 82 ? -5.223 0.099 -7.156 1.00 96.94 82 LEU A O 1
ATOM 656 N N . THR A 1 83 ? -4.929 2.227 -7.792 1.00 96.38 83 THR A N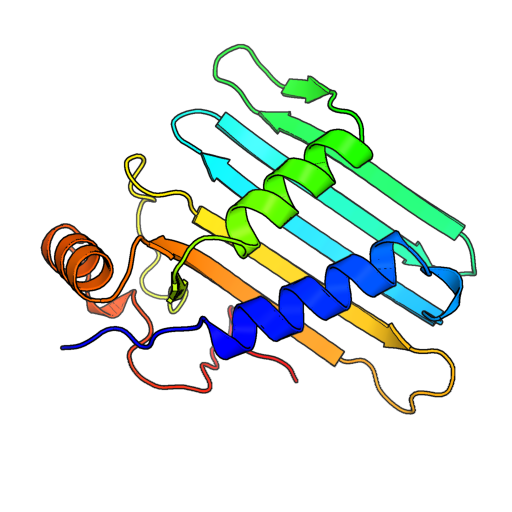 1
ATOM 657 C CA . THR A 1 83 ? -5.804 2.189 -8.982 1.00 96.38 83 THR A CA 1
ATOM 658 C C . THR A 1 83 ? -5.008 2.003 -10.282 1.00 96.38 83 THR A C 1
ATOM 660 O O . THR A 1 83 ? -5.584 1.990 -11.368 1.00 96.38 83 THR A O 1
ATOM 663 N N . MET A 1 84 ? -3.678 1.868 -10.207 1.00 95.38 84 MET A N 1
ATOM 664 C CA . MET A 1 84 ? -2.879 1.470 -11.368 1.00 95.38 84 MET A CA 1
ATOM 665 C C . MET A 1 84 ? -3.334 0.106 -11.901 1.00 95.38 84 MET A C 1
ATOM 667 O O . MET A 1 84 ? -3.919 -0.687 -11.168 1.00 95.38 84 MET A O 1
ATOM 671 N N . GLN A 1 85 ? -3.069 -0.145 -13.185 1.00 93.38 85 GLN A N 1
ATOM 672 C CA . GLN A 1 85 ? -3.580 -1.321 -13.891 1.00 93.38 85 GLN A CA 1
ATOM 673 C C . GLN A 1 85 ? -3.178 -2.641 -13.226 1.00 93.38 85 GLN A C 1
ATOM 675 O O . GLN A 1 85 ? -4.001 -3.546 -13.139 1.00 93.38 85 GLN A O 1
ATOM 680 N N . ASP A 1 86 ? -1.927 -2.748 -12.781 1.00 95.50 86 ASP A N 1
ATOM 681 C CA . ASP A 1 86 ? -1.404 -3.938 -12.128 1.00 95.50 86 ASP A CA 1
ATOM 682 C C . ASP A 1 86 ? -0.339 -3.579 -11.089 1.00 95.50 86 ASP A C 1
ATOM 684 O O . ASP A 1 86 ? 0.269 -2.501 -11.103 1.00 95.50 86 ASP A O 1
ATOM 688 N N . HIS A 1 87 ? -0.059 -4.548 -10.218 1.00 97.06 87 HIS A N 1
ATOM 689 C CA . HIS A 1 87 ? 1.034 -4.476 -9.259 1.00 97.06 87 HIS A CA 1
ATOM 690 C C . HIS A 1 87 ? 1.797 -5.791 -9.216 1.00 97.06 87 HIS A C 1
ATOM 692 O O . HIS A 1 87 ? 1.224 -6.873 -9.345 1.00 97.06 87 HIS A O 1
ATOM 698 N N . ILE A 1 88 ? 3.095 -5.689 -8.965 1.00 96.19 88 ILE A N 1
ATOM 699 C CA . ILE A 1 88 ? 3.935 -6.805 -8.518 1.00 96.19 88 ILE A CA 1
ATOM 700 C C . ILE A 1 88 ? 4.425 -6.514 -7.100 1.00 96.19 88 ILE A C 1
ATOM 702 O O . ILE A 1 88 ? 4.363 -5.371 -6.643 1.00 96.19 88 ILE A O 1
ATOM 706 N N . ALA A 1 89 ? 4.915 -7.530 -6.393 1.00 95.81 89 ALA A N 1
ATOM 707 C CA . ALA A 1 89 ? 5.416 -7.370 -5.031 1.00 95.81 89 ALA A CA 1
ATOM 708 C C . ALA A 1 89 ? 6.890 -7.756 -4.898 1.00 95.81 89 ALA A C 1
ATOM 710 O O . ALA A 1 89 ? 7.378 -8.640 -5.605 1.00 95.81 89 ALA A O 1
ATOM 711 N N . LEU A 1 90 ? 7.585 -7.125 -3.951 1.00 93.88 90 LEU A N 1
ATOM 712 C CA . LEU A 1 90 ? 8.919 -7.546 -3.529 1.00 93.88 90 LEU A CA 1
ATOM 713 C C . LEU A 1 90 ? 8.841 -8.615 -2.437 1.00 93.88 90 LEU A C 1
ATOM 715 O O . LEU A 1 90 ? 7.959 -8.588 -1.580 1.00 93.88 90 LEU A O 1
ATOM 719 N N . THR A 1 91 ? 9.811 -9.527 -2.428 1.00 91.25 91 THR A N 1
ATOM 720 C CA . THR A 1 91 ? 9.953 -10.576 -1.404 1.00 91.25 91 THR A CA 1
ATOM 721 C C . THR A 1 91 ? 10.421 -10.014 -0.058 1.00 91.25 91 THR A C 1
ATOM 723 O O . THR A 1 91 ? 10.122 -10.581 1.001 1.00 91.25 91 THR A O 1
ATOM 726 N N . GLY A 1 92 ? 11.140 -8.884 -0.101 1.00 83.38 92 GLY A N 1
ATOM 727 C CA . GLY A 1 92 ? 11.828 -8.262 1.033 1.00 83.38 92 GLY A CA 1
ATOM 728 C C . GLY A 1 92 ? 13.225 -8.834 1.303 1.00 83.38 92 GLY A C 1
ATOM 729 O O . GLY A 1 92 ? 13.892 -8.363 2.231 1.00 83.38 92 GLY A O 1
ATOM 730 N N . ASP A 1 93 ? 13.647 -9.830 0.515 1.00 81.88 93 ASP A N 1
ATOM 731 C CA . ASP A 1 93 ? 14.972 -10.451 0.557 1.00 81.88 93 ASP A CA 1
ATOM 732 C C . ASP A 1 93 ? 15.344 -11.066 -0.819 1.00 81.88 93 ASP A C 1
ATOM 734 O O . ASP A 1 93 ? 14.591 -11.914 -1.312 1.00 81.88 93 ASP A O 1
ATOM 738 N N . PRO A 1 94 ? 16.460 -10.661 -1.462 1.00 81.44 94 PRO A N 1
ATOM 739 C CA . PRO A 1 94 ? 17.364 -9.593 -1.038 1.00 81.44 94 PRO A CA 1
ATOM 740 C C . PRO A 1 94 ? 16.683 -8.218 -1.063 1.00 81.44 94 PRO A C 1
ATOM 742 O O . PRO A 1 94 ? 15.745 -7.970 -1.819 1.00 81.44 94 PRO A O 1
ATOM 745 N N . MET A 1 95 ? 17.155 -7.306 -0.209 1.00 79.00 95 MET A N 1
ATOM 746 C CA . MET A 1 95 ? 16.724 -5.909 -0.260 1.00 79.00 95 MET A CA 1
ATOM 747 C C . MET A 1 95 ? 17.358 -5.238 -1.479 1.00 79.00 95 MET A C 1
ATOM 749 O O . MET A 1 95 ? 18.578 -5.274 -1.633 1.00 79.00 95 MET A O 1
ATOM 753 N N . ILE A 1 96 ? 16.541 -4.601 -2.314 1.00 81.62 96 ILE A N 1
ATOM 754 C CA . ILE A 1 96 ? 17.002 -3.952 -3.543 1.00 81.62 96 ILE A CA 1
ATOM 755 C C . ILE A 1 96 ? 16.800 -2.442 -3.486 1.00 81.62 96 ILE A C 1
ATOM 757 O O . ILE A 1 96 ? 15.927 -1.936 -2.778 1.00 81.62 96 ILE A O 1
ATOM 761 N N . SER A 1 97 ? 17.597 -1.716 -4.267 1.00 81.38 97 SER A N 1
ATOM 762 C CA . SER A 1 97 ? 17.336 -0.306 -4.543 1.00 81.38 97 SER A CA 1
ATOM 763 C C . SER A 1 97 ? 16.033 -0.158 -5.329 1.00 81.38 97 SER A C 1
ATOM 765 O O . SER A 1 97 ? 15.796 -0.888 -6.292 1.00 81.38 97 SER A O 1
ATOM 767 N N . LEU A 1 98 ? 15.198 0.801 -4.926 1.00 83.75 98 LEU A N 1
ATOM 768 C CA . LEU A 1 98 ? 13.970 1.121 -5.648 1.00 83.75 98 LEU A CA 1
ATOM 769 C C . LEU A 1 98 ? 14.322 1.722 -7.012 1.00 83.75 98 LEU A C 1
ATOM 771 O O . LEU A 1 98 ? 15.199 2.581 -7.115 1.00 83.75 98 LEU A O 1
ATOM 775 N N . ASN A 1 99 ? 13.637 1.263 -8.056 1.00 85.00 99 ASN A N 1
ATOM 776 C CA . ASN A 1 99 ? 13.772 1.842 -9.386 1.00 85.00 99 ASN A CA 1
ATOM 777 C C . ASN A 1 99 ? 12.881 3.086 -9.470 1.00 85.00 99 ASN A C 1
ATOM 779 O O . ASN A 1 99 ? 11.665 2.948 -9.474 1.00 85.00 99 ASN A O 1
ATOM 783 N N . ALA A 1 100 ? 13.481 4.273 -9.569 1.00 84.88 100 ALA A N 1
ATOM 784 C CA . ALA A 1 100 ? 12.753 5.542 -9.601 1.00 84.88 100 ALA A CA 1
ATOM 785 C C . ALA A 1 100 ? 11.802 5.703 -10.806 1.00 84.88 100 ALA A C 1
ATOM 787 O O . ALA A 1 100 ? 10.933 6.573 -10.766 1.00 84.88 100 ALA A O 1
ATOM 788 N N . GLU A 1 101 ? 11.949 4.884 -11.857 1.00 89.19 101 GLU A N 1
ATOM 789 C CA . GLU A 1 101 ? 11.034 4.865 -13.009 1.00 89.19 101 GLU A CA 1
ATOM 790 C C . GLU A 1 101 ? 9.658 4.278 -12.672 1.00 89.19 101 GLU A C 1
ATOM 792 O O . GLU A 1 101 ? 8.682 4.561 -13.363 1.00 89.19 101 GLU A O 1
ATOM 797 N N . TYR A 1 102 ? 9.569 3.492 -11.597 1.00 92.81 102 TYR A N 1
ATOM 798 C CA . TYR A 1 102 ? 8.337 2.851 -11.160 1.00 92.81 102 TYR A CA 1
ATOM 799 C C . TYR A 1 102 ? 7.939 3.368 -9.775 1.00 92.81 102 TYR A C 1
ATOM 801 O O . TYR A 1 102 ? 8.803 3.593 -8.929 1.00 92.81 102 TYR A O 1
ATOM 809 N N . PRO A 1 103 ? 6.641 3.564 -9.501 1.00 94.81 103 PRO A N 1
ATOM 810 C CA . PRO A 1 103 ? 6.193 3.889 -8.159 1.00 94.81 103 PRO A CA 1
ATOM 811 C C . PRO A 1 103 ? 6.264 2.650 -7.257 1.00 94.81 103 PRO A C 1
ATOM 813 O O . PRO A 1 103 ? 5.819 1.563 -7.638 1.00 94.81 103 PRO A O 1
ATOM 816 N N . HIS A 1 104 ? 6.755 2.832 -6.030 1.00 95.69 104 HIS A N 1
ATOM 817 C CA . HIS A 1 104 ? 6.829 1.779 -5.010 1.00 95.69 104 HIS A CA 1
ATOM 818 C C . HIS A 1 104 ? 6.043 2.186 -3.775 1.00 95.69 104 HIS A C 1
ATOM 820 O O . HIS A 1 104 ? 6.223 3.292 -3.272 1.00 95.69 104 HIS A O 1
ATOM 826 N N . ALA A 1 105 ? 5.229 1.281 -3.239 1.00 96.94 105 ALA A N 1
ATOM 827 C CA . ALA A 1 105 ? 4.516 1.496 -1.987 1.00 96.94 105 ALA A CA 1
ATOM 828 C C . ALA A 1 105 ? 4.854 0.402 -0.976 1.00 96.94 105 ALA A C 1
ATOM 830 O O . ALA A 1 105 ? 4.479 -0.755 -1.161 1.00 96.94 105 ALA A O 1
ATOM 831 N N . ALA A 1 106 ? 5.518 0.769 0.117 1.00 96.56 106 ALA A N 1
ATOM 832 C CA . ALA A 1 106 ? 5.609 -0.078 1.297 1.00 96.56 106 ALA A CA 1
ATOM 833 C C . ALA A 1 106 ? 4.362 0.148 2.156 1.00 96.56 106 ALA A C 1
ATOM 835 O O . ALA A 1 106 ? 4.124 1.258 2.634 1.00 96.56 106 ALA A O 1
ATOM 836 N N . ILE A 1 107 ? 3.564 -0.900 2.340 1.00 97.94 107 ILE A N 1
ATOM 837 C CA . ILE A 1 107 ? 2.298 -0.851 3.070 1.00 97.94 107 ILE A CA 1
ATOM 838 C C . ILE A 1 107 ? 2.382 -1.826 4.236 1.00 97.94 107 ILE A C 1
ATOM 840 O O . ILE A 1 107 ? 2.613 -3.020 4.052 1.00 97.94 107 ILE A O 1
ATOM 844 N N . SER A 1 108 ? 2.190 -1.308 5.444 1.00 98.00 108 SER A N 1
ATOM 845 C CA . SER A 1 108 ? 2.003 -2.086 6.663 1.00 98.00 108 SER A CA 1
ATOM 846 C C . SER A 1 108 ? 0.637 -1.744 7.215 1.00 98.00 108 SER A C 1
ATOM 848 O O . SER A 1 108 ? 0.360 -0.577 7.494 1.00 98.00 108 SER A O 1
ATOM 850 N N . PHE A 1 109 ? -0.212 -2.748 7.376 1.00 98.06 109 PHE A N 1
ATOM 851 C CA . PHE A 1 109 ? -1.571 -2.523 7.823 1.00 98.06 109 PHE A CA 1
ATOM 852 C C . PHE A 1 109 ? -1.999 -3.609 8.798 1.00 98.06 109 PHE A C 1
ATOM 854 O O . PHE A 1 109 ? -1.929 -4.798 8.498 1.00 98.06 109 PHE A O 1
ATOM 861 N N . GLU A 1 110 ? -2.440 -3.184 9.973 1.00 97.62 110 GLU A N 1
ATOM 862 C CA . GLU A 1 110 ? -3.107 -4.018 10.962 1.00 97.62 110 GLU A CA 1
ATOM 863 C C . GLU A 1 110 ? -4.475 -3.410 11.258 1.00 97.62 110 GLU A C 1
ATOM 865 O O . GLU A 1 110 ? -4.587 -2.209 11.504 1.00 97.62 110 GLU A O 1
ATOM 870 N N . HIS A 1 111 ? -5.523 -4.227 11.296 1.00 96.81 111 HIS A N 1
ATOM 871 C CA . HIS A 1 111 ? -6.834 -3.764 11.725 1.00 96.81 111 HIS A CA 1
ATOM 872 C C . HIS A 1 111 ? -7.629 -4.835 12.463 1.00 96.81 111 HIS A C 1
ATOM 874 O O . HIS A 1 111 ? -7.385 -6.037 12.377 1.00 96.81 111 HIS A O 1
ATOM 880 N N . ARG A 1 112 ? -8.630 -4.370 13.207 1.00 96.25 112 ARG A N 1
ATOM 881 C CA . ARG A 1 112 ? -9.669 -5.199 13.805 1.00 96.25 112 ARG A CA 1
ATOM 882 C C . ARG A 1 112 ? -11.008 -4.521 13.601 1.00 96.25 112 ARG A C 1
ATOM 884 O O . ARG A 1 112 ? -11.250 -3.455 14.170 1.00 96.25 112 ARG A O 1
ATOM 891 N N . ALA A 1 113 ? -11.878 -5.137 12.810 1.00 94.75 113 ALA A N 1
ATOM 892 C CA . ALA A 1 113 ? -13.260 -4.691 12.697 1.00 94.75 113 ALA A CA 1
ATOM 893 C C . ALA A 1 113 ? -13.995 -4.892 14.036 1.00 94.75 113 ALA A C 1
ATOM 895 O O . ALA A 1 113 ? -13.664 -5.786 14.822 1.00 94.75 113 ALA A O 1
ATOM 896 N N . LYS A 1 114 ? -14.996 -4.060 14.327 1.00 93.94 114 LYS A N 1
ATOM 897 C CA . LYS A 1 114 ? -15.860 -4.256 15.497 1.00 93.94 114 LYS A CA 1
ATOM 898 C C . LYS A 1 114 ? -16.567 -5.609 15.391 1.00 93.94 114 LYS A C 1
ATOM 900 O O . LYS A 1 114 ? -17.122 -5.943 14.353 1.00 93.94 114 LYS A O 1
ATOM 905 N N . GLY A 1 115 ? -16.541 -6.379 16.475 1.00 92.62 115 GLY A N 1
ATOM 906 C CA . GLY A 1 115 ? -17.119 -7.726 16.515 1.00 92.62 115 GLY A CA 1
ATOM 907 C C . GLY A 1 115 ? -16.221 -8.827 15.940 1.00 92.62 115 GLY A C 1
ATOM 908 O O . GLY A 1 115 ? -16.522 -9.998 16.145 1.00 92.62 115 GLY A O 1
ATOM 909 N N . ALA A 1 116 ? -15.095 -8.494 15.296 1.00 93.19 116 ALA A N 1
ATOM 910 C CA . ALA A 1 116 ? -14.166 -9.508 14.809 1.00 93.19 116 ALA A CA 1
ATOM 911 C C . ALA A 1 116 ? -13.427 -10.188 15.982 1.00 93.19 116 ALA A C 1
ATOM 913 O O . ALA A 1 116 ? -12.932 -9.497 16.890 1.00 93.19 116 ALA A O 1
ATOM 914 N N . PRO A 1 117 ? -13.308 -11.530 15.981 1.00 92.38 117 PRO A N 1
ATOM 915 C CA . PRO A 1 117 ? -12.612 -12.257 17.042 1.00 92.38 117 PRO A CA 1
ATOM 916 C C . PRO A 1 117 ? -11.105 -11.977 17.036 1.00 92.38 117 PRO A C 1
ATOM 918 O O . PRO A 1 117 ? -10.504 -11.848 18.102 1.00 92.38 117 PRO A O 1
ATOM 921 N N . PHE A 1 118 ? -10.519 -11.796 15.850 1.00 92.44 118 PHE A N 1
ATOM 922 C CA . PHE A 1 118 ? -9.083 -11.617 15.646 1.00 92.44 118 PHE A CA 1
ATOM 923 C C . PHE A 1 118 ? -8.773 -10.340 14.865 1.00 92.44 118 PHE A C 1
ATOM 925 O O . PHE A 1 118 ? -9.661 -9.714 14.282 1.00 92.44 118 PHE A O 1
ATOM 932 N N . LYS A 1 119 ? -7.502 -9.939 14.908 1.00 94.50 119 LYS A N 1
ATOM 933 C CA . LYS A 1 119 ? -6.963 -8.883 14.051 1.00 94.50 119 LYS A CA 1
ATOM 934 C C . LYS A 1 119 ? -6.531 -9.490 12.720 1.00 94.50 119 LYS A C 1
ATOM 936 O O . LYS A 1 119 ? -6.046 -10.617 12.722 1.00 94.50 119 LYS A O 1
ATOM 941 N N . SER A 1 120 ? -6.629 -8.709 11.655 1.00 95.31 120 SER A N 1
ATOM 942 C CA . SER A 1 120 ? -6.020 -9.015 10.363 1.00 95.31 120 SER A CA 1
ATOM 943 C C . SER A 1 120 ? -4.814 -8.116 10.146 1.00 95.31 120 SER A C 1
ATOM 945 O O . SER A 1 120 ? -4.812 -6.954 10.570 1.00 95.31 120 SER A O 1
ATOM 947 N N . SER A 1 121 ? -3.766 -8.650 9.522 1.00 96.44 121 SER A N 1
ATOM 948 C CA . SER A 1 121 ? -2.556 -7.871 9.250 1.00 96.44 121 SER A CA 1
ATOM 949 C C . SER A 1 121 ? -1.872 -8.267 7.952 1.00 96.44 121 SER A C 1
ATOM 951 O O . SER A 1 121 ? -1.883 -9.434 7.570 1.00 96.44 121 SER A O 1
ATOM 953 N N . MET A 1 122 ? -1.209 -7.307 7.320 1.00 97.31 122 MET A N 1
ATOM 954 C CA . MET A 1 122 ? -0.358 -7.519 6.155 1.00 97.31 122 MET A CA 1
ATOM 955 C C . MET A 1 122 ? 0.836 -6.565 6.182 1.00 97.31 122 MET A C 1
ATOM 957 O O . MET A 1 122 ? 0.767 -5.465 6.743 1.00 97.31 122 MET A O 1
ATOM 961 N N . LYS A 1 123 ? 1.931 -6.966 5.537 1.00 97.25 123 LYS A N 1
ATOM 962 C CA . LYS A 1 123 ? 3.066 -6.081 5.273 1.00 97.25 123 LYS A CA 1
ATOM 963 C C . LYS A 1 123 ? 3.690 -6.424 3.929 1.00 97.25 123 LYS A C 1
ATOM 965 O O . LYS A 1 123 ? 4.264 -7.491 3.788 1.00 97.25 123 LYS A O 1
ATOM 970 N N . MET A 1 124 ? 3.592 -5.541 2.946 1.00 97.31 124 MET A N 1
ATOM 971 C CA . MET A 1 124 ? 4.021 -5.809 1.570 1.00 97.31 124 MET A CA 1
ATOM 972 C C . MET A 1 124 ? 4.681 -4.571 0.976 1.00 97.31 124 MET A C 1
ATOM 974 O O . MET A 1 124 ? 4.438 -3.450 1.420 1.00 97.31 124 MET A O 1
ATOM 978 N N . ILE A 1 125 ? 5.516 -4.780 -0.038 1.00 96.06 125 ILE A N 1
ATOM 979 C CA . ILE A 1 125 ? 6.038 -3.700 -0.872 1.00 96.06 125 ILE A CA 1
ATOM 980 C C . ILE A 1 125 ? 5.550 -3.961 -2.287 1.00 96.06 125 ILE A C 1
ATOM 982 O O . ILE A 1 125 ? 5.933 -4.963 -2.888 1.00 96.06 125 ILE A O 1
ATOM 986 N N . PHE A 1 126 ? 4.705 -3.071 -2.792 1.00 96.88 126 PHE A N 1
ATOM 987 C CA . PHE A 1 126 ? 4.144 -3.142 -4.132 1.00 96.88 126 PHE A CA 1
ATOM 988 C C . PHE A 1 126 ? 4.880 -2.220 -5.088 1.00 96.88 126 PHE A C 1
ATOM 990 O O . PHE A 1 126 ? 5.398 -1.175 -4.694 1.00 96.88 126 PHE A O 1
ATOM 997 N N . ILE A 1 127 ? 4.865 -2.600 -6.355 1.00 96.00 127 ILE A N 1
ATOM 998 C CA . ILE A 1 127 ? 5.393 -1.834 -7.477 1.00 96.00 127 ILE A CA 1
ATOM 999 C C . ILE A 1 127 ? 4.250 -1.674 -8.459 1.00 96.00 127 ILE A C 1
ATOM 1001 O O . ILE A 1 127 ? 3.679 -2.678 -8.886 1.00 96.00 127 ILE A O 1
ATOM 1005 N N . GLY A 1 128 ? 3.896 -0.435 -8.777 1.00 95.94 128 GLY A N 1
ATOM 1006 C CA . GLY A 1 128 ? 2.849 -0.157 -9.754 1.00 95.94 128 GLY A CA 1
ATOM 1007 C C . GLY A 1 128 ? 3.385 -0.353 -11.166 1.00 95.94 128 GLY A C 1
ATOM 1008 O O . GLY A 1 128 ? 4.438 0.187 -11.495 1.00 95.94 128 GLY A O 1
ATOM 1009 N N . VAL A 1 129 ? 2.669 -1.113 -11.989 1.00 95.19 129 VAL A N 1
ATOM 1010 C CA . VAL A 1 129 ? 3.036 -1.428 -13.378 1.00 95.19 129 VAL A CA 1
ATOM 1011 C C . VAL A 1 129 ? 1.815 -1.293 -14.291 1.00 95.19 129 VAL A C 1
ATOM 1013 O O . VAL A 1 129 ? 0.670 -1.396 -13.850 1.00 95.19 129 VAL A O 1
ATOM 1016 N N . ASN A 1 130 ? 2.042 -1.078 -15.584 1.00 92.75 130 ASN A N 1
ATOM 1017 C CA . ASN A 1 130 ? 0.979 -0.962 -16.588 1.00 92.75 130 ASN A CA 1
ATOM 1018 C C . ASN A 1 130 ? 0.731 -2.296 -17.313 1.00 92.75 130 ASN A C 1
ATOM 1020 O O . ASN A 1 130 ? 0.778 -2.379 -18.540 1.00 92.75 130 ASN A O 1
ATOM 1024 N N . GLY A 1 131 ? 0.513 -3.365 -16.546 1.00 90.81 131 GLY A N 1
ATOM 1025 C CA . GLY A 1 131 ? 0.238 -4.701 -17.073 1.00 90.81 131 GLY A CA 1
ATOM 1026 C C . GLY A 1 131 ? 1.448 -5.635 -17.155 1.00 90.81 131 GLY A C 1
ATOM 1027 O O . GLY A 1 131 ? 2.563 -5.325 -16.732 1.00 90.81 131 GLY A O 1
ATOM 1028 N N . THR A 1 132 ? 1.221 -6.824 -17.717 1.00 89.31 132 THR A N 1
ATOM 1029 C CA . THR A 1 132 ? 2.191 -7.935 -17.725 1.00 89.31 132 THR A CA 1
ATOM 1030 C C . THR A 1 132 ? 3.471 -7.640 -18.517 1.00 89.31 132 THR A C 1
ATOM 1032 O O . THR A 1 132 ? 4.554 -8.080 -18.124 1.00 89.31 132 THR A O 1
ATOM 1035 N N . GLU A 1 133 ? 3.379 -6.898 -19.624 1.00 91.81 133 GLU A N 1
ATOM 1036 C CA . GLU A 1 133 ? 4.558 -6.520 -20.418 1.00 91.81 133 GLU A CA 1
ATOM 1037 C C . GLU A 1 133 ? 5.470 -5.573 -19.628 1.00 91.81 133 GLU A C 1
ATOM 1039 O O . GLU A 1 133 ? 6.685 -5.767 -19.574 1.00 91.81 133 GLU A O 1
ATOM 1044 N N . ASP A 1 134 ? 4.876 -4.601 -18.938 1.00 93.19 134 ASP A N 1
ATOM 1045 C CA . ASP A 1 134 ? 5.599 -3.635 -18.114 1.00 93.19 134 ASP A CA 1
ATOM 1046 C C . ASP A 1 134 ? 6.202 -4.298 -16.862 1.00 93.19 134 ASP A C 1
ATOM 1048 O O . ASP A 1 134 ? 7.357 -4.056 -16.515 1.00 93.19 134 ASP A O 1
ATOM 1052 N N . ALA A 1 135 ? 5.489 -5.253 -16.255 1.00 92.12 135 ALA A N 1
ATOM 1053 C CA . ALA A 1 135 ? 6.038 -6.115 -15.205 1.00 92.12 135 ALA A CA 1
ATOM 1054 C C . ALA A 1 135 ? 7.264 -6.917 -15.686 1.00 92.12 135 ALA A C 1
ATOM 1056 O O . ALA A 1 135 ? 8.250 -7.064 -14.960 1.00 92.12 135 ALA A O 1
ATOM 1057 N N . SER A 1 136 ? 7.228 -7.415 -16.926 1.00 91.12 136 SER A N 1
ATOM 1058 C CA . SER A 1 136 ? 8.352 -8.141 -17.530 1.00 91.12 136 SER A CA 1
ATOM 1059 C C . SER A 1 136 ? 9.540 -7.216 -17.801 1.00 91.12 136 SER A C 1
ATOM 1061 O O . SER A 1 136 ? 10.687 -7.607 -17.582 1.00 91.12 136 SER A O 1
ATOM 1063 N N . ARG A 1 137 ? 9.280 -5.968 -18.212 1.00 91.62 137 ARG A N 1
ATOM 1064 C CA . ARG A 1 137 ? 10.309 -4.931 -18.361 1.00 91.62 137 ARG A CA 1
ATOM 1065 C C . ARG A 1 137 ? 10.967 -4.606 -17.022 1.00 91.62 137 ARG A C 1
ATOM 1067 O O . ARG A 1 137 ? 12.194 -4.610 -16.952 1.00 91.62 137 ARG A O 1
ATOM 1074 N N . TYR A 1 138 ? 10.184 -4.430 -15.958 1.00 90.94 138 TYR A N 1
ATOM 1075 C CA . TYR A 1 138 ? 10.720 -4.237 -14.609 1.00 90.94 138 TYR A CA 1
ATOM 1076 C C . TYR A 1 138 ? 11.649 -5.391 -14.195 1.00 90.94 138 TYR A C 1
ATOM 1078 O O . TYR A 1 138 ? 12.762 -5.154 -13.720 1.00 90.94 138 TYR A O 1
ATOM 1086 N N . LEU A 1 139 ? 11.232 -6.641 -14.429 1.00 89.25 139 LEU A N 1
ATOM 1087 C CA . LEU A 1 139 ? 12.045 -7.828 -14.145 1.00 89.25 139 LEU A CA 1
ATOM 1088 C C . LEU A 1 139 ? 13.355 -7.882 -14.943 1.00 89.25 139 LEU A C 1
ATOM 1090 O O . LEU A 1 139 ? 14.358 -8.366 -14.429 1.00 89.25 139 LEU A O 1
ATOM 1094 N N . ALA A 1 140 ? 13.355 -7.406 -16.187 1.00 88.56 140 ALA A N 1
ATOM 1095 C CA . ALA A 1 140 ? 14.563 -7.341 -17.005 1.00 88.56 140 ALA A CA 1
ATOM 1096 C C . ALA A 1 140 ? 15.524 -6.226 -16.552 1.00 88.56 140 ALA A C 1
ATOM 1098 O O . ALA A 1 140 ? 16.734 -6.346 -16.734 1.00 88.56 140 ALA A O 1
ATOM 1099 N N . MET A 1 141 ? 14.996 -5.145 -15.970 1.00 86.62 141 MET A N 1
ATOM 1100 C CA . MET A 1 141 ? 15.789 -4.021 -15.462 1.00 86.62 141 MET A CA 1
ATOM 1101 C C . MET A 1 141 ? 16.370 -4.276 -14.071 1.00 86.62 141 MET A C 1
ATOM 1103 O O . MET A 1 141 ? 17.443 -3.756 -13.749 1.00 86.62 141 MET A O 1
ATOM 1107 N N . THR A 1 142 ? 15.675 -5.040 -13.223 1.00 83.56 142 THR A N 1
ATOM 1108 C CA . THR A 1 142 ? 16.210 -5.388 -11.905 1.00 83.56 142 THR A CA 1
ATOM 1109 C C . THR A 1 142 ? 17.409 -6.319 -12.054 1.00 83.56 142 THR A C 1
ATOM 1111 O O . THR A 1 142 ? 17.364 -7.335 -12.742 1.00 83.56 142 THR A O 1
ATOM 1114 N N . LYS A 1 143 ? 18.502 -5.985 -11.36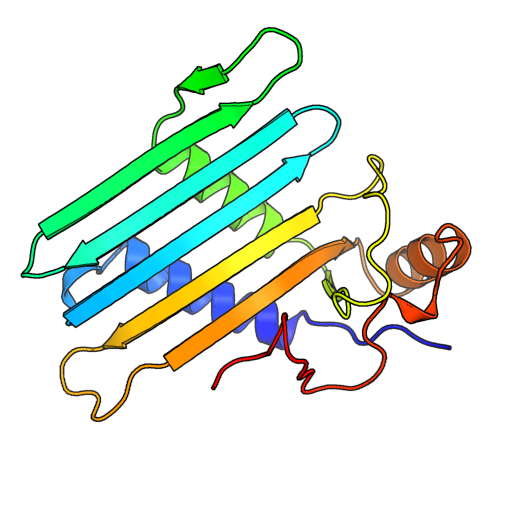3 1.00 81.75 143 LYS A N 1
ATOM 1115 C CA . LYS A 1 143 ? 19.688 -6.852 -11.281 1.00 81.75 143 LYS A CA 1
ATOM 1116 C C . LYS A 1 143 ? 19.457 -8.068 -10.377 1.00 81.75 143 LYS A C 1
ATOM 1118 O O . LYS A 1 143 ? 20.267 -8.983 -10.383 1.00 81.75 143 LYS A O 1
ATOM 1123 N N . GLU A 1 144 ? 18.351 -8.070 -9.632 1.00 85.06 144 GLU A N 1
ATOM 1124 C CA . GLU A 1 144 ? 18.019 -9.058 -8.608 1.00 85.06 144 GLU A CA 1
ATOM 1125 C C . GLU A 1 144 ? 16.579 -9.560 -8.806 1.00 85.06 144 GLU A C 1
ATOM 1127 O O . GLU A 1 144 ? 15.661 -9.160 -8.085 1.00 85.06 144 GLU A O 1
ATOM 1132 N N . PRO A 1 145 ? 16.327 -10.432 -9.795 1.00 81.81 145 PRO A N 1
ATOM 1133 C CA . PRO A 1 145 ? 14.976 -10.914 -10.083 1.00 81.81 145 PRO A CA 1
ATOM 1134 C C . PRO A 1 145 ? 14.416 -11.807 -8.960 1.00 81.81 145 PRO A C 1
ATOM 1136 O O . PRO A 1 145 ? 13.202 -11.917 -8.808 1.00 81.81 145 PRO A O 1
ATOM 1139 N N . ALA A 1 146 ? 15.283 -12.379 -8.115 1.00 84.31 146 ALA A N 1
ATOM 1140 C CA . ALA A 1 146 ? 14.893 -13.109 -6.905 1.00 84.31 146 ALA A CA 1
ATOM 1141 C C . ALA A 1 146 ? 14.227 -12.220 -5.835 1.00 84.31 146 ALA A C 1
ATOM 1143 O O . ALA A 1 146 ? 13.556 -12.740 -4.948 1.00 84.31 146 ALA A O 1
ATOM 1144 N N . ALA A 1 147 ? 14.377 -10.893 -5.925 1.00 88.94 147 ALA A N 1
ATOM 1145 C CA . ALA A 1 147 ? 13.731 -9.946 -5.020 1.00 88.94 147 ALA A CA 1
ATOM 1146 C C . ALA A 1 147 ? 12.244 -9.712 -5.339 1.00 88.94 147 ALA A C 1
ATOM 1148 O O . ALA A 1 147 ? 11.573 -8.983 -4.609 1.00 88.94 147 ALA A O 1
ATOM 1149 N N . VAL A 1 148 ? 11.719 -10.297 -6.421 1.00 92.31 148 VAL A N 1
ATOM 1150 C CA . VAL A 1 148 ? 10.317 -10.167 -6.837 1.00 92.31 148 VAL A CA 1
ATOM 1151 C C . VAL A 1 148 ? 9.556 -11.446 -6.515 1.00 92.31 148 VAL A C 1
ATOM 1153 O O . VAL A 1 148 ? 10.036 -12.557 -6.744 1.00 92.31 148 VAL A O 1
ATOM 1156 N N . VAL A 1 149 ? 8.345 -11.299 -5.984 1.00 93.00 149 VAL A N 1
ATOM 1157 C CA . VAL A 1 149 ? 7.481 -12.435 -5.675 1.00 93.00 149 VAL A CA 1
ATOM 1158 C C . VAL A 1 149 ? 7.065 -13.139 -6.964 1.00 93.00 149 VAL A C 1
ATOM 1160 O O . VAL A 1 149 ? 6.497 -12.540 -7.879 1.00 93.00 149 VAL A O 1
ATOM 1163 N N . THR A 1 150 ? 7.308 -14.445 -7.010 1.00 92.62 150 THR A N 1
ATOM 1164 C CA . THR A 1 150 ? 6.939 -15.313 -8.137 1.00 92.62 150 THR A CA 1
ATOM 1165 C C . THR A 1 150 ? 5.827 -16.302 -7.796 1.00 92.62 150 THR A C 1
ATOM 1167 O O . THR A 1 150 ? 5.251 -16.884 -8.709 1.00 92.62 150 THR A O 1
ATOM 1170 N N . THR A 1 151 ? 5.502 -16.486 -6.511 1.00 91.38 151 THR A N 1
ATOM 1171 C CA . THR A 1 151 ? 4.453 -17.403 -6.034 1.00 91.38 151 THR A CA 1
ATOM 1172 C C . THR A 1 151 ? 3.645 -16.747 -4.918 1.00 91.38 151 THR A C 1
ATOM 1174 O O . THR A 1 151 ? 4.227 -16.160 -4.007 1.00 91.38 151 THR A O 1
ATOM 1177 N N . ARG A 1 152 ? 2.315 -16.876 -4.981 1.00 93.00 152 ARG A N 1
ATOM 1178 C CA . ARG A 1 152 ? 1.359 -16.357 -3.993 1.00 93.00 152 ARG A CA 1
ATOM 1179 C C . ARG A 1 152 ? 0.631 -17.503 -3.265 1.00 93.00 152 ARG A C 1
ATOM 1181 O O . ARG A 1 152 ? 0.410 -18.543 -3.887 1.00 93.00 152 ARG A O 1
ATOM 1188 N N . PRO A 1 153 ? 0.218 -17.325 -1.996 1.00 93.25 153 PRO A N 1
ATOM 1189 C CA . PRO A 1 153 ? 0.457 -16.146 -1.167 1.00 93.25 153 PRO A CA 1
ATOM 1190 C C . PRO A 1 153 ? 1.916 -16.056 -0.696 1.00 93.25 153 PRO A C 1
ATOM 1192 O O . PRO A 1 153 ? 2.531 -17.062 -0.343 1.00 93.25 153 PRO A O 1
ATOM 1195 N N . HIS A 1 154 ? 2.471 -14.845 -0.677 1.00 92.38 154 HIS A N 1
ATOM 1196 C CA . HIS A 1 154 ? 3.822 -14.589 -0.184 1.00 92.38 154 HIS A CA 1
ATOM 1197 C C . HIS A 1 154 ? 3.858 -14.502 1.338 1.00 92.38 154 HIS A C 1
ATOM 1199 O O . HIS A 1 154 ? 3.057 -13.805 1.971 1.00 92.38 154 HIS A O 1
ATOM 1205 N N . HIS A 1 155 ? 4.851 -15.162 1.927 1.00 92.25 155 HIS A N 1
ATOM 1206 C CA . HIS A 1 155 ? 5.133 -15.095 3.352 1.00 92.25 155 HIS A CA 1
ATOM 1207 C C . HIS A 1 155 ? 6.636 -15.171 3.602 1.00 92.25 155 HIS A C 1
ATOM 1209 O O . HIS A 1 155 ? 7.324 -16.084 3.151 1.00 92.25 155 HIS A O 1
ATOM 1215 N N . SER A 1 156 ? 7.142 -14.195 4.345 1.00 89.00 156 SER A N 1
ATOM 1216 C CA . SER A 1 156 ? 8.501 -14.152 4.858 1.00 89.00 156 SER A CA 1
ATOM 1217 C C . SER A 1 156 ? 8.513 -13.602 6.285 1.00 89.00 156 SER A C 1
ATOM 1219 O O . SER A 1 156 ? 7.492 -13.216 6.863 1.00 89.00 156 SER A O 1
ATOM 1221 N N . THR A 1 157 ? 9.704 -13.539 6.875 1.00 85.44 157 THR A N 1
ATOM 1222 C CA . THR A 1 157 ? 9.908 -12.927 8.195 1.00 85.44 157 THR A CA 1
ATOM 1223 C C . THR A 1 157 ? 9.595 -11.429 8.209 1.00 85.44 157 THR A C 1
ATOM 1225 O O . THR A 1 157 ? 9.281 -10.886 9.268 1.00 85.44 157 THR A O 1
ATOM 1228 N N . ARG A 1 158 ? 9.679 -10.748 7.057 1.00 86.50 158 ARG A N 1
ATOM 1229 C CA . ARG A 1 158 ? 9.545 -9.286 6.950 1.00 86.50 158 ARG A CA 1
ATOM 1230 C C . ARG A 1 158 ? 8.298 -8.829 6.212 1.00 86.50 158 ARG A C 1
ATOM 1232 O O . ARG A 1 158 ? 7.800 -7.759 6.556 1.00 86.50 158 ARG A O 1
ATOM 1239 N N . LEU A 1 159 ? 7.844 -9.591 5.217 1.00 93.19 159 LEU A N 1
ATOM 1240 C CA . LEU A 1 159 ? 6.696 -9.272 4.372 1.00 93.19 159 LEU A CA 1
ATOM 1241 C C . LEU A 1 159 ? 5.736 -10.462 4.318 1.00 93.19 159 LEU A C 1
ATOM 1243 O O . LEU A 1 159 ? 6.166 -11.611 4.305 1.00 93.19 159 LEU A O 1
ATOM 1247 N N . TRP A 1 160 ? 4.439 -10.197 4.316 1.00 95.00 160 TRP A N 1
ATOM 1248 C CA . TRP A 1 160 ? 3.395 -11.206 4.236 1.00 95.00 160 TRP A CA 1
ATOM 1249 C C . TRP A 1 160 ? 2.099 -10.610 3.685 1.00 95.00 160 TRP A C 1
ATOM 1251 O O . TRP A 1 160 ? 1.727 -9.479 4.020 1.00 95.00 160 TRP A O 1
ATOM 1261 N N . GLU A 1 161 ? 1.398 -11.411 2.886 1.00 95.31 161 GLU A N 1
ATOM 1262 C CA . GLU A 1 161 ? -0.014 -11.200 2.552 1.00 95.31 161 GLU A CA 1
ATOM 1263 C C . GLU A 1 161 ? -0.903 -11.362 3.799 1.00 95.31 161 GLU A C 1
ATOM 1265 O O . GLU A 1 161 ? -0.436 -11.840 4.835 1.00 95.31 161 GLU A O 1
ATOM 1270 N N . TRP 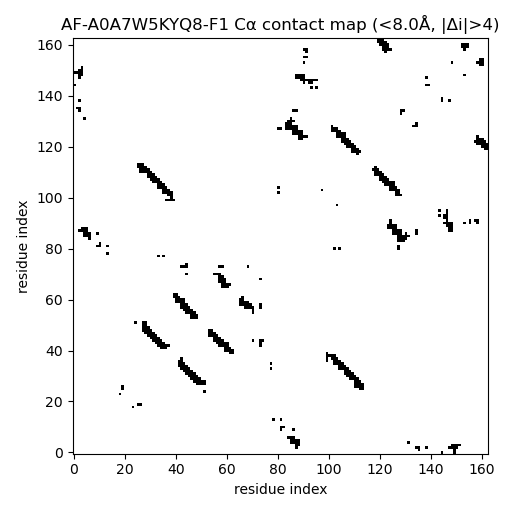A 1 162 ? -2.167 -10.933 3.715 1.00 93.44 162 TRP A N 1
ATOM 1271 C CA . TRP A 1 162 ? -3.154 -10.991 4.801 1.00 93.44 162 TRP A CA 1
ATOM 1272 C C . TRP A 1 162 ? -3.077 -12.270 5.659 1.00 93.44 162 TRP A C 1
ATOM 1274 O O . TRP A 1 162 ? -3.155 -13.386 5.144 1.00 93.44 162 TRP A O 1
ATOM 1284 N N . LYS A 1 163 ? -2.946 -12.076 6.977 1.00 84.88 163 LYS A N 1
ATOM 1285 C CA . LYS A 1 163 ? -3.010 -13.101 8.032 1.00 84.88 163 LYS A CA 1
ATOM 1286 C C . LYS A 1 163 ? -4.268 -12.960 8.873 1.00 84.88 163 LYS A C 1
ATOM 1288 O O . LYS A 1 163 ? -4.680 -11.794 9.099 1.00 84.88 163 LYS A O 1
#

Sequence (163 aa):
MTASLYADYVQDLKATLDDLFERSDRYQTFDLHVELAMGEALLVYQTKRQRGQTDTIAYARTPKGNAQISPATAYQRVSAFLTMQDHIALTGDPMISLNAEYPHAAISFEHRAKGAPFKSSMKMIFIGVNGTEDASRYLAMTKEPAAVVTTRPHHSTRLWEWK

pLDDT: mean 92.85, std 4.8, range [73.62, 98.31]

Secondary structure (DSSP, 8-state):
--PPB-HHHHHHHHHHHHHHHH-GGGEEEEEEEEEEEETTEEEEEEEEEETTEEEEEEEEEETTEEEE--HHHHHHHHHHHHTSSEEEEB-SSS-----TTS-EEEEEEEEEETT-SS-EEEEEEEEEESSHHHHHHHHHH-S-GGGB--SSS-B-SS-BS--

Solvent-accessible surface area (backbone atoms only — not comparable to full-atom values): 8719 Å² total; per-residue (Å²): 140,62,75,36,77,35,47,69,60,39,48,52,50,44,54,51,52,51,46,46,72,78,43,50,82,55,39,56,32,35,44,37,40,37,41,38,37,53,57,82,34,35,38,39,40,36,41,35,31,53,93,87,45,75,50,74,50,29,34,33,42,38,95,92,44,79,43,83,44,57,58,66,60,45,50,52,53,53,53,53,56,55,64,41,76,21,29,37,36,48,42,69,52,62,80,72,83,82,57,56,93,40,40,35,35,41,39,36,39,37,37,23,50,61,90,50,94,60,67,40,35,35,25,47,36,37,34,48,29,79,36,72,68,44,48,50,50,51,49,70,68,43,93,56,57,71,24,42,32,57,62,82,86,48,75,53,99,82,22,28,56,82,83